Protein AF-A0A7W1A226-F1 (afdb_monomer_lite)

Structure (mmCIF, N/CA/C/O backbone):
data_AF-A0A7W1A226-F1
#
_entry.id   AF-A0A7W1A226-F1
#
loop_
_atom_site.group_PDB
_atom_site.id
_atom_site.type_symbol
_atom_site.label_atom_id
_atom_site.label_alt_id
_atom_site.label_comp_id
_atom_site.label_asym_id
_atom_site.label_entity_id
_atom_site.label_seq_id
_atom_site.pdbx_PDB_ins_code
_atom_site.Cartn_x
_atom_site.Cartn_y
_atom_site.Cartn_z
_atom_site.occupancy
_atom_site.B_iso_or_equiv
_atom_site.auth_seq_id
_atom_site.auth_comp_id
_atom_site.auth_asym_id
_atom_site.auth_atom_id
_atom_site.pdbx_PDB_model_num
ATOM 1 N N . MET A 1 1 ? 24.146 -33.193 -34.299 1.00 49.50 1 MET A N 1
ATOM 2 C CA . MET A 1 1 ? 22.737 -32.862 -33.984 1.00 49.50 1 MET A CA 1
ATOM 3 C C . MET A 1 1 ? 22.562 -31.884 -32.807 1.00 49.50 1 MET A C 1
ATOM 5 O O . MET A 1 1 ? 21.440 -31.696 -32.373 1.00 49.50 1 MET A O 1
ATOM 9 N N . GLY A 1 2 ? 23.614 -31.223 -32.289 1.00 52.84 2 GLY A N 1
ATOM 10 C CA . GLY A 1 2 ? 23.474 -30.250 -31.182 1.00 52.84 2 GLY A CA 1
ATOM 11 C C . GLY A 1 2 ? 23.334 -28.782 -31.615 1.00 52.84 2 GLY A C 1
ATOM 12 O O . GLY A 1 2 ? 22.750 -27.983 -30.898 1.00 52.84 2 GLY A O 1
ATOM 13 N N . VAL A 1 3 ? 23.822 -28.426 -32.808 1.00 56.31 3 VAL A N 1
ATOM 14 C CA . VAL A 1 3 ? 23.902 -27.024 -33.274 1.00 56.31 3 VAL A CA 1
ATOM 15 C C . VAL A 1 3 ? 22.542 -26.471 -33.723 1.00 56.31 3 VAL A C 1
ATOM 17 O O . VAL A 1 3 ? 22.272 -25.284 -33.581 1.00 56.31 3 VAL A O 1
ATOM 20 N N . ILE A 1 4 ? 21.649 -27.338 -34.208 1.00 56.81 4 ILE A N 1
ATOM 21 C CA . ILE A 1 4 ? 20.337 -26.935 -34.735 1.00 56.81 4 ILE A CA 1
ATOM 22 C C . ILE A 1 4 ? 19.395 -26.492 -33.602 1.00 56.81 4 ILE A C 1
ATOM 24 O O . ILE A 1 4 ? 18.668 -25.517 -33.753 1.00 56.81 4 ILE A O 1
ATOM 28 N N . VAL A 1 5 ? 19.460 -27.134 -32.430 1.00 57.66 5 VAL A N 1
ATOM 29 C CA . VAL A 1 5 ? 18.600 -26.790 -31.280 1.00 57.66 5 VAL A CA 1
ATOM 30 C C . VAL A 1 5 ? 18.968 -25.425 -30.683 1.00 57.66 5 VAL A C 1
ATOM 32 O O . VAL A 1 5 ? 18.084 -24.671 -30.285 1.00 57.66 5 VAL A O 1
ATOM 35 N N . VAL A 1 6 ? 20.255 -25.060 -30.693 1.00 61.88 6 VAL A N 1
ATOM 36 C CA . VAL A 1 6 ? 20.740 -23.775 -30.153 1.00 61.88 6 VAL A CA 1
ATOM 37 C C . VAL A 1 6 ? 20.298 -22.583 -31.011 1.00 61.88 6 VAL A C 1
ATOM 39 O O . VAL A 1 6 ? 20.091 -21.495 -30.483 1.00 61.88 6 VAL A O 1
ATOM 42 N N . LEU A 1 7 ? 20.093 -22.781 -32.317 1.00 57.47 7 LEU A N 1
ATOM 43 C CA . LEU A 1 7 ? 19.650 -21.720 -33.229 1.00 57.47 7 LEU A CA 1
ATOM 44 C C . LEU A 1 7 ? 18.123 -21.591 -33.321 1.00 57.47 7 LEU A C 1
ATOM 46 O O . LEU A 1 7 ? 17.623 -20.502 -33.591 1.00 57.47 7 LEU A O 1
ATOM 50 N N . LEU A 1 8 ? 17.369 -22.664 -33.065 1.00 56.25 8 LEU A N 1
ATOM 51 C CA . LEU A 1 8 ? 15.904 -22.641 -33.168 1.00 56.25 8 LEU A CA 1
ATOM 52 C C . LEU A 1 8 ? 15.218 -21.944 -31.983 1.00 56.25 8 LEU A C 1
ATOM 54 O O . LEU A 1 8 ? 14.187 -21.302 -32.170 1.00 56.25 8 LEU A O 1
ATOM 58 N N . LEU A 1 9 ? 15.802 -22.009 -30.784 1.00 56.78 9 LEU A N 1
ATOM 59 C CA . LEU A 1 9 ? 15.273 -21.348 -29.583 1.00 56.78 9 LEU A CA 1
ATOM 60 C C . LEU A 1 9 ? 15.174 -19.811 -29.698 1.00 56.78 9 LEU A C 1
ATOM 62 O O . LEU A 1 9 ? 14.097 -19.273 -29.429 1.00 56.78 9 LEU A O 1
ATOM 66 N N . PRO A 1 10 ? 16.220 -19.073 -30.124 1.00 55.19 10 PRO A N 1
ATOM 67 C CA . PRO A 1 10 ? 16.109 -17.624 -30.287 1.00 55.19 10 PRO A CA 1
ATOM 68 C C . PRO A 1 10 ? 15.200 -17.233 -31.458 1.00 55.19 10 PRO A C 1
ATOM 70 O O . PRO A 1 10 ? 14.512 -16.219 -31.373 1.00 55.19 10 PRO A O 1
ATOM 73 N N . LEU A 1 11 ? 15.140 -18.043 -32.524 1.00 55.41 11 LEU A N 1
ATOM 74 C CA . LEU A 1 11 ? 14.283 -17.763 -33.680 1.00 55.41 11 LEU A CA 1
ATOM 75 C C . LEU A 1 11 ? 12.790 -17.902 -33.336 1.00 55.41 11 LEU A C 1
ATOM 77 O O . LEU A 1 11 ? 11.987 -17.058 -33.730 1.00 55.41 11 LEU A O 1
ATOM 81 N N . ALA A 1 12 ? 12.427 -18.922 -32.550 1.00 53.16 12 ALA A N 1
ATOM 82 C CA . ALA A 1 12 ? 11.063 -19.099 -32.052 1.00 53.16 12 ALA A CA 1
ATOM 83 C C . ALA A 1 12 ? 10.657 -17.970 -31.086 1.00 53.16 12 ALA A 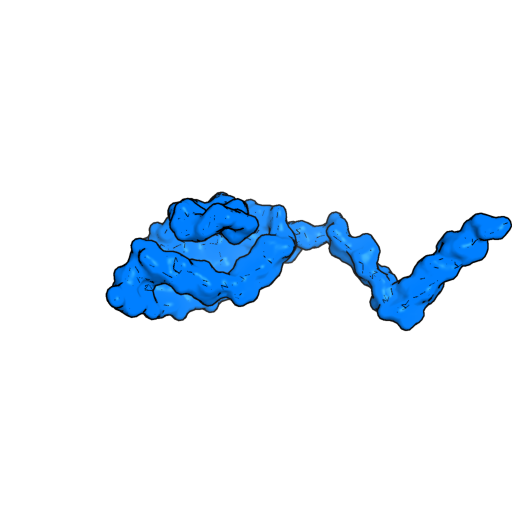C 1
ATOM 85 O O . ALA A 1 12 ? 9.534 -17.477 -31.152 1.00 53.16 12 ALA A O 1
ATOM 86 N N . SER A 1 13 ? 11.593 -17.488 -30.259 1.00 47.22 13 SER A N 1
ATOM 87 C CA . SER A 1 13 ? 11.374 -16.336 -29.371 1.00 47.22 13 SER A CA 1
ATOM 88 C C . SER A 1 13 ? 11.187 -15.006 -30.123 1.00 47.22 13 SER A C 1
ATOM 90 O O . SER A 1 13 ? 10.580 -14.076 -29.592 1.00 47.22 13 SER A O 1
ATOM 92 N N . TRP A 1 14 ? 11.670 -14.903 -31.365 1.00 52.00 14 TRP A N 1
ATOM 93 C CA . TRP A 1 14 ? 11.482 -13.717 -32.207 1.00 52.00 14 TRP A CA 1
ATOM 94 C C . TRP A 1 14 ? 10.107 -13.694 -32.890 1.00 52.00 14 TRP A C 1
ATOM 96 O O . TRP A 1 14 ? 9.498 -12.634 -33.011 1.00 52.00 14 TRP A O 1
ATOM 106 N N . LEU A 1 15 ? 9.591 -14.865 -33.278 1.00 51.12 15 LEU A N 1
ATOM 107 C CA . LEU A 1 15 ? 8.270 -15.028 -33.903 1.00 51.12 15 LEU A CA 1
ATOM 108 C C . LEU A 1 15 ? 7.101 -14.883 -32.917 1.00 51.12 15 LEU A C 1
ATOM 110 O O . LEU A 1 15 ? 6.031 -14.432 -33.312 1.00 51.12 15 LEU A O 1
ATOM 114 N N . ASP A 1 16 ? 7.319 -15.205 -31.643 1.00 49.91 16 ASP A N 1
ATOM 115 C CA . ASP A 1 16 ? 6.345 -15.027 -30.555 1.00 49.91 16 ASP A CA 1
ATOM 116 C C . ASP A 1 16 ? 6.404 -13.611 -29.927 1.00 49.91 16 ASP A C 1
ATOM 118 O O . ASP A 1 16 ? 5.681 -13.287 -28.989 1.00 49.91 16 ASP A O 1
ATOM 122 N N . GLY A 1 17 ? 7.286 -12.730 -30.428 1.00 45.62 17 GLY A N 1
ATOM 123 C CA . GLY A 1 17 ? 7.443 -11.357 -29.924 1.00 45.62 17 GLY A CA 1
ATOM 124 C C . GLY A 1 17 ? 8.034 -11.263 -28.508 1.00 45.62 17 GLY A C 1
ATOM 125 O O . GLY A 1 17 ? 8.099 -10.184 -27.920 1.00 45.62 17 GLY A O 1
ATOM 126 N N . SER A 1 18 ? 8.508 -12.381 -27.961 1.00 53.72 18 SER A N 1
ATOM 127 C CA . SER A 1 18 ? 8.994 -12.548 -26.591 1.00 53.72 18 SER A CA 1
ATOM 128 C C . SER A 1 18 ? 10.508 -12.330 -26.435 1.00 53.72 18 SER A C 1
ATOM 130 O O . SER A 1 18 ? 11.057 -12.530 -25.349 1.00 53.72 18 SER A O 1
ATOM 132 N N . GLY A 1 19 ? 11.186 -11.807 -27.466 1.00 43.53 19 GLY A N 1
ATOM 133 C CA . GLY A 1 19 ? 12.600 -11.396 -27.437 1.00 43.53 19 GLY A CA 1
ATOM 134 C C . GLY A 1 19 ? 12.964 -10.309 -26.403 1.00 43.53 19 GLY A C 1
ATOM 135 O O . GLY A 1 19 ? 14.129 -9.938 -26.290 1.00 43.53 19 GLY A O 1
ATOM 136 N N . GLN A 1 20 ? 11.999 -9.811 -25.618 1.00 48.44 20 GLN A N 1
ATOM 137 C CA . GLN A 1 20 ? 12.210 -8.907 -24.478 1.00 48.44 20 GLN A CA 1
ATOM 138 C C . GLN A 1 20 ? 12.130 -9.586 -23.095 1.00 48.44 20 GLN A C 1
ATOM 140 O O . GLN A 1 20 ? 12.479 -8.954 -22.093 1.00 48.44 20 GLN A O 1
ATOM 145 N N . LEU A 1 21 ? 11.695 -10.848 -22.990 1.00 49.16 21 LEU A N 1
ATOM 146 C CA . LEU A 1 21 ? 11.375 -11.450 -21.685 1.00 49.16 21 LEU A CA 1
ATOM 147 C C . LEU A 1 21 ? 12.605 -11.937 -20.904 1.00 49.16 21 LEU A C 1
ATOM 149 O O . LEU A 1 21 ? 12.600 -11.882 -19.678 1.00 49.16 21 LEU A O 1
ATOM 153 N N . ALA A 1 22 ? 13.691 -12.330 -21.575 1.00 44.84 22 ALA A N 1
ATOM 154 C CA . ALA A 1 22 ? 14.908 -12.771 -20.882 1.00 44.84 22 ALA A CA 1
ATOM 155 C C . ALA A 1 22 ? 15.825 -11.605 -20.453 1.00 44.84 22 ALA A C 1
ATOM 157 O O . ALA A 1 22 ? 16.507 -11.698 -19.437 1.00 44.84 22 ALA A O 1
ATOM 158 N N . TRP A 1 23 ? 15.834 -10.485 -21.189 1.00 43.12 23 TRP A N 1
ATOM 159 C CA . TRP A 1 23 ? 16.737 -9.349 -20.920 1.00 43.12 23 TRP A CA 1
ATOM 160 C C . TRP A 1 23 ? 16.164 -8.296 -19.954 1.00 43.12 23 TRP A C 1
ATOM 162 O O . TRP A 1 23 ? 16.906 -7.486 -19.400 1.00 43.12 23 TRP A O 1
ATOM 172 N N . THR A 1 24 ? 14.852 -8.305 -19.704 1.00 51.50 24 THR A N 1
ATOM 173 C CA . THR A 1 24 ? 14.208 -7.360 -18.771 1.00 51.50 24 THR A CA 1
ATOM 174 C C . THR A 1 24 ? 14.116 -7.869 -17.331 1.00 51.50 24 THR A C 1
ATOM 176 O O . THR A 1 24 ? 13.903 -7.059 -16.431 1.00 51.50 24 THR A O 1
ATOM 179 N N . MET A 1 25 ? 14.359 -9.161 -17.074 1.00 51.81 25 MET A N 1
ATOM 180 C CA . MET A 1 25 ? 14.231 -9.748 -15.730 1.00 51.81 25 MET A CA 1
ATOM 181 C C . MET A 1 25 ? 15.285 -9.287 -14.706 1.00 51.81 25 MET A C 1
ATOM 183 O O . MET A 1 25 ? 15.098 -9.554 -13.524 1.00 51.81 25 MET A O 1
ATOM 187 N N . PHE A 1 26 ? 16.368 -8.598 -15.100 1.00 48.31 26 PHE A N 1
ATOM 188 C CA . PHE A 1 26 ? 17.528 -8.417 -14.206 1.00 48.31 26 PHE A CA 1
ATOM 189 C C . PHE A 1 26 ? 18.060 -6.988 -13.984 1.00 48.31 26 PHE A C 1
ATOM 191 O O . PHE A 1 26 ? 19.081 -6.845 -13.321 1.00 48.31 26 PHE A O 1
ATOM 198 N N . SER A 1 27 ? 17.432 -5.912 -14.483 1.00 50.12 27 SER A N 1
ATOM 199 C CA . SER A 1 27 ? 18.064 -4.567 -14.390 1.00 50.12 27 SER A CA 1
ATOM 200 C C . SER A 1 27 ? 17.229 -3.426 -13.811 1.00 50.12 27 SER A C 1
ATOM 202 O O . SER A 1 27 ? 17.705 -2.289 -13.760 1.00 50.12 27 SER A O 1
ATOM 204 N N . ARG A 1 28 ? 15.992 -3.670 -13.370 1.00 55.75 28 ARG A N 1
ATOM 205 C CA . ARG A 1 28 ? 15.154 -2.609 -12.787 1.00 55.75 28 ARG A CA 1
ATOM 206 C C . ARG A 1 28 ? 14.437 -3.100 -11.543 1.00 55.75 28 ARG A C 1
ATOM 208 O O . ARG A 1 28 ? 13.222 -3.225 -11.564 1.00 55.75 28 ARG A O 1
ATOM 215 N N . THR A 1 29 ? 15.196 -3.339 -10.476 1.00 67.81 29 THR A N 1
ATOM 216 C CA . THR A 1 29 ? 14.624 -3.486 -9.138 1.00 67.81 29 THR A CA 1
ATOM 217 C C . THR A 1 29 ? 14.046 -2.147 -8.698 1.00 67.81 29 THR A C 1
ATOM 219 O O . THR A 1 29 ? 14.749 -1.261 -8.211 1.00 67.81 29 THR A O 1
ATOM 222 N N . GLY A 1 30 ? 12.749 -1.966 -8.930 1.00 79.12 30 GLY A N 1
ATOM 223 C CA . GLY A 1 30 ? 12.028 -0.795 -8.464 1.00 79.12 30 GLY A CA 1
ATOM 224 C C . GLY A 1 30 ? 12.002 -0.748 -6.942 1.00 79.12 30 GLY A C 1
ATOM 225 O O . GLY A 1 30 ? 11.980 -1.781 -6.265 1.00 79.12 30 GLY A O 1
ATOM 226 N N . GLN A 1 31 ? 11.990 0.466 -6.402 1.00 89.19 31 GLN A N 1
ATOM 227 C CA . GLN A 1 31 ? 11.818 0.682 -4.976 1.00 89.19 31 GLN A CA 1
ATOM 228 C C . GLN A 1 31 ? 10.393 1.116 -4.663 1.00 89.19 31 GLN A C 1
ATOM 230 O O . GLN A 1 31 ? 9.754 1.804 -5.463 1.00 89.19 31 GLN A O 1
ATOM 235 N N . TYR A 1 32 ? 9.922 0.747 -3.480 1.00 90.62 32 TYR A N 1
ATOM 236 C CA . TYR A 1 32 ? 8.638 1.182 -2.951 1.00 90.62 32 TYR A CA 1
ATOM 237 C C . TYR A 1 32 ? 8.756 1.556 -1.474 1.00 90.62 32 TYR A C 1
ATOM 239 O O . TYR A 1 32 ? 9.614 1.023 -0.772 1.00 90.62 32 TYR A O 1
ATOM 247 N N . ARG A 1 33 ? 7.891 2.459 -1.021 1.00 92.38 33 ARG A N 1
ATOM 248 C CA . ARG A 1 33 ? 7.676 2.836 0.378 1.00 92.38 33 ARG A CA 1
ATOM 249 C C . ARG A 1 33 ? 6.182 3.054 0.587 1.00 92.38 33 ARG A C 1
ATOM 251 O O . ARG A 1 33 ? 5.551 3.744 -0.205 1.00 92.38 33 ARG A O 1
ATOM 258 N N . LEU A 1 34 ? 5.630 2.488 1.646 1.00 91.38 34 LEU A N 1
ATOM 259 C CA . LEU A 1 34 ? 4.250 2.664 2.063 1.00 91.38 34 LEU A CA 1
ATOM 260 C C . LEU A 1 34 ? 4.195 3.617 3.260 1.00 91.38 34 LEU A C 1
ATOM 262 O O . LEU A 1 34 ? 4.920 3.463 4.239 1.00 91.38 34 LEU A O 1
ATOM 266 N N . GLU A 1 35 ? 3.309 4.593 3.180 1.00 92.75 35 GLU A N 1
ATOM 267 C CA . GLU A 1 35 ? 3.007 5.542 4.237 1.00 92.75 35 GLU A CA 1
ATOM 268 C C . GLU A 1 35 ? 1.522 5.422 4.565 1.00 92.75 35 GLU A C 1
ATOM 270 O O . GLU A 1 35 ? 0.667 5.564 3.692 1.00 92.75 35 GLU A O 1
ATOM 275 N N . LEU A 1 36 ? 1.214 5.125 5.823 1.00 91.44 36 LEU A N 1
ATOM 276 C CA . LEU A 1 36 ? -0.154 5.068 6.315 1.00 91.44 36 LEU A CA 1
ATOM 277 C C . LEU A 1 36 ? -0.355 6.217 7.292 1.00 91.44 36 LEU A C 1
ATOM 279 O O . LEU A 1 36 ? 0.494 6.477 8.146 1.00 91.44 36 LEU A O 1
ATOM 283 N N . THR A 1 37 ? -1.488 6.897 7.185 1.00 93.12 37 THR A N 1
ATOM 284 C CA . THR A 1 37 ? -1.894 7.903 8.162 1.00 93.12 37 THR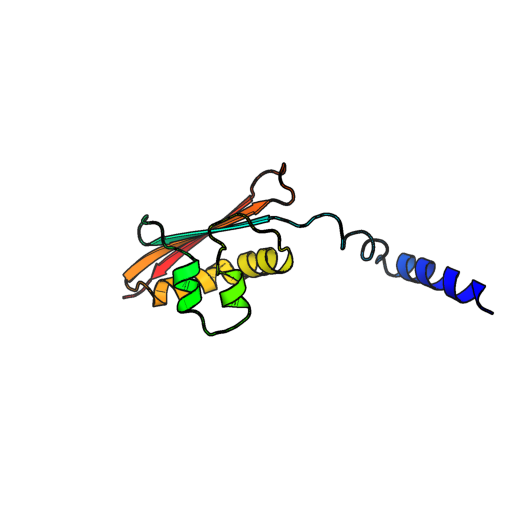 A CA 1
ATOM 285 C C . THR A 1 37 ? -3.335 7.673 8.590 1.00 93.12 37 THR A C 1
ATOM 287 O O . THR A 1 37 ? -4.178 7.285 7.786 1.00 93.12 37 THR A O 1
ATOM 290 N N . ALA A 1 38 ? -3.607 7.894 9.872 1.00 91.81 38 ALA A N 1
ATOM 291 C CA . ALA A 1 38 ? -4.929 7.826 10.471 1.00 91.81 38 ALA A CA 1
ATOM 292 C C . ALA A 1 38 ? -5.296 9.213 10.999 1.00 91.81 38 ALA A C 1
ATOM 294 O O . ALA A 1 38 ? -4.675 9.709 11.940 1.00 91.81 38 ALA A O 1
ATOM 295 N N . ASN A 1 39 ? -6.270 9.863 10.365 1.00 91.19 39 ASN A N 1
ATOM 296 C CA . ASN A 1 39 ? -6.673 11.242 10.640 1.00 91.19 39 ASN A CA 1
ATOM 297 C C . ASN A 1 39 ? -5.467 12.208 10.665 1.00 91.19 39 ASN A C 1
ATOM 299 O O . ASN A 1 39 ? -5.285 12.997 11.592 1.00 91.19 39 ASN A O 1
ATOM 303 N N . GLY A 1 40 ? -4.564 12.049 9.690 1.00 88.25 40 GLY A N 1
ATOM 304 C CA . GLY A 1 40 ? -3.332 12.833 9.569 1.00 88.25 40 GLY A CA 1
ATOM 305 C C . GLY A 1 40 ? -2.195 12.444 10.523 1.00 88.25 40 GLY A C 1
ATOM 306 O O . GLY A 1 40 ? -1.106 13.001 10.410 1.00 88.25 40 GLY A O 1
ATOM 307 N N . LYS A 1 41 ? -2.391 11.486 11.440 1.00 89.62 41 LYS A N 1
ATOM 308 C CA . LYS A 1 41 ? -1.307 10.962 12.286 1.00 89.62 41 LYS A CA 1
ATOM 309 C C . LYS A 1 41 ? -0.600 9.798 11.591 1.00 89.62 41 LYS A C 1
ATOM 311 O O . LYS A 1 41 ? -1.295 8.925 11.075 1.00 89.62 41 LYS A O 1
ATOM 316 N N . PRO A 1 42 ? 0.743 9.738 11.592 1.00 89.94 42 PRO A N 1
ATOM 317 C CA . PRO A 1 42 ? 1.465 8.619 11.000 1.00 89.94 42 PRO A CA 1
ATOM 318 C C . PRO A 1 42 ? 1.119 7.315 11.726 1.00 89.94 42 PRO A C 1
ATOM 320 O O . PRO A 1 42 ? 1.101 7.263 12.956 1.00 89.94 42 PRO A O 1
ATOM 323 N N . LEU A 1 43 ? 0.843 6.272 10.949 1.00 87.88 43 LEU A N 1
ATOM 324 C CA . LEU A 1 43 ? 0.589 4.915 11.414 1.00 87.88 43 LEU A CA 1
ATOM 325 C C . LEU A 1 43 ? 1.685 4.012 10.852 1.00 87.88 43 LEU A C 1
ATOM 327 O O . LEU A 1 43 ? 1.961 4.045 9.652 1.00 87.88 43 LEU A O 1
ATOM 331 N N . ASN A 1 44 ? 2.318 3.208 11.703 1.00 86.94 44 ASN A N 1
ATOM 332 C CA . ASN A 1 44 ? 3.396 2.343 11.247 1.00 86.94 44 ASN A CA 1
ATOM 333 C C . ASN A 1 44 ? 2.812 1.162 10.439 1.00 86.94 44 ASN A C 1
ATOM 335 O O . ASN A 1 44 ? 2.036 0.377 10.990 1.00 86.94 44 ASN A O 1
ATOM 339 N N . PRO A 1 45 ? 3.185 0.975 9.158 1.00 82.19 45 PRO A N 1
ATOM 340 C CA . PRO A 1 45 ? 2.759 -0.177 8.362 1.00 82.19 45 PRO A CA 1
ATOM 341 C C . PRO A 1 45 ? 3.119 -1.518 9.000 1.00 82.19 45 PRO A C 1
ATOM 343 O O . PRO A 1 45 ? 2.401 -2.497 8.819 1.00 82.19 45 PRO A O 1
ATOM 346 N N . THR A 1 46 ? 4.199 -1.558 9.782 1.00 80.06 46 THR A N 1
ATOM 347 C CA . THR A 1 46 ? 4.628 -2.756 10.508 1.00 80.06 46 THR A CA 1
ATOM 348 C C . THR A 1 46 ? 3.649 -3.127 11.626 1.00 80.06 46 THR A C 1
ATOM 350 O O . THR A 1 46 ? 3.429 -4.310 11.871 1.00 80.06 46 THR A O 1
ATOM 353 N N . GLU A 1 47 ? 2.998 -2.147 12.262 1.00 79.25 47 GLU A N 1
ATOM 354 C CA . GLU A 1 47 ? 1.921 -2.424 13.223 1.00 79.25 47 GLU A CA 1
ATOM 355 C C . GLU A 1 47 ? 0.710 -3.020 12.507 1.00 79.25 47 GLU A C 1
ATOM 357 O O . GLU A 1 47 ? 0.166 -4.019 12.960 1.00 79.25 47 GLU A O 1
ATOM 362 N N . VAL A 1 48 ? 0.338 -2.486 11.340 1.00 79.62 48 VAL A N 1
ATOM 363 C CA . VAL A 1 48 ? -0.748 -3.049 10.517 1.00 79.62 48 VAL A CA 1
ATOM 364 C C . VAL A 1 48 ? -0.406 -4.467 10.044 1.00 79.62 48 VAL A C 1
ATOM 366 O O . VAL A 1 48 ? -1.267 -5.345 10.048 1.00 79.62 48 VAL A O 1
ATOM 369 N N . ALA A 1 49 ? 0.860 -4.728 9.706 1.00 79.31 49 ALA A N 1
ATOM 370 C CA . ALA A 1 49 ? 1.347 -6.052 9.326 1.00 79.31 49 ALA A CA 1
ATOM 371 C C . ALA A 1 49 ? 1.182 -7.097 10.439 1.00 79.31 49 ALA A C 1
ATOM 373 O O . ALA A 1 49 ? 0.948 -8.264 10.133 1.00 79.31 49 ALA A O 1
ATOM 374 N N . ALA A 1 50 ? 1.287 -6.691 11.709 1.00 76.50 50 ALA A N 1
ATOM 375 C CA . ALA A 1 50 ? 1.089 -7.578 12.855 1.00 76.50 50 ALA A CA 1
ATOM 376 C C . ALA A 1 50 ? -0.380 -8.006 13.031 1.00 76.50 50 ALA A C 1
ATOM 378 O O . ALA A 1 50 ? -0.644 -9.055 13.612 1.00 76.50 50 ALA A O 1
ATOM 379 N N . PHE A 1 51 ? -1.322 -7.211 12.514 1.00 74.06 51 PHE A N 1
ATOM 380 C CA . PHE A 1 51 ? -2.753 -7.526 12.497 1.00 74.06 51 PHE A CA 1
ATOM 381 C C . PHE A 1 51 ? -3.204 -8.209 11.202 1.00 74.06 51 PHE A C 1
ATOM 383 O O . PHE A 1 51 ? -4.280 -8.805 11.163 1.00 74.06 51 PHE A O 1
ATOM 390 N N . ALA A 1 52 ? -2.394 -8.154 10.142 1.00 71.88 52 ALA A N 1
ATOM 391 C CA . ALA A 1 52 ? -2.614 -8.965 8.956 1.00 71.88 52 ALA A CA 1
ATOM 392 C C . ALA A 1 52 ? -2.474 -10.454 9.311 1.00 71.88 52 ALA A C 1
ATOM 394 O O . ALA A 1 52 ? -1.596 -10.841 10.085 1.00 71.88 52 ALA A O 1
ATOM 395 N N . ALA A 1 53 ? -3.304 -11.304 8.703 1.00 63.91 53 ALA A N 1
ATOM 396 C CA . ALA A 1 53 ? -3.135 -12.748 8.823 1.00 63.91 53 ALA A CA 1
ATOM 397 C C . ALA A 1 53 ? -1.691 -13.149 8.439 1.00 63.91 53 ALA A C 1
ATOM 399 O O . ALA A 1 53 ? -1.141 -12.589 7.481 1.00 63.91 53 ALA A O 1
ATOM 400 N N . PRO A 1 54 ? -1.064 -14.103 9.157 1.00 62.56 54 PRO A N 1
ATOM 401 C CA . PRO A 1 54 ? 0.290 -14.543 8.848 1.00 62.56 54 PRO A CA 1
ATOM 402 C C . PRO A 1 54 ? 0.348 -15.051 7.403 1.00 62.56 54 PRO A C 1
ATOM 404 O O . PRO A 1 54 ? -0.340 -16.000 7.034 1.00 62.56 54 PRO A O 1
ATOM 407 N N . GLY A 1 55 ? 1.143 -14.382 6.567 1.00 63.41 55 GLY A N 1
ATOM 408 C CA . GLY A 1 55 ? 1.175 -14.641 5.134 1.00 63.41 55 GLY A CA 1
ATOM 409 C C . GLY A 1 55 ? 2.160 -13.739 4.386 1.00 63.41 55 GLY A C 1
ATOM 410 O O . GLY A 1 55 ? 2.826 -12.899 4.988 1.00 63.41 55 GLY A O 1
ATOM 411 N N . PRO A 1 56 ? 2.263 -13.877 3.054 1.00 65.56 56 PRO A N 1
ATOM 412 C CA . PRO A 1 56 ? 3.192 -13.082 2.245 1.00 65.56 56 PRO A CA 1
ATOM 413 C C . PRO A 1 56 ? 2.897 -11.575 2.307 1.00 65.56 56 PRO A C 1
ATOM 415 O O . PRO A 1 56 ? 3.780 -10.756 2.078 1.00 65.56 56 PRO A O 1
ATOM 418 N N . THR A 1 57 ? 1.670 -11.186 2.647 1.00 67.50 57 THR A N 1
ATOM 419 C CA . THR A 1 57 ? 1.278 -9.781 2.784 1.00 67.50 57 THR A CA 1
ATOM 420 C C . THR A 1 57 ? 1.897 -9.132 4.023 1.00 67.50 57 THR A C 1
ATOM 422 O O . THR A 1 57 ? 2.331 -7.983 3.950 1.00 67.50 57 THR A O 1
ATOM 425 N N . SER A 1 58 ? 2.005 -9.858 5.144 1.00 71.62 58 SER A N 1
ATOM 426 C CA . SER A 1 58 ? 2.587 -9.308 6.375 1.00 71.62 58 SER A CA 1
ATOM 427 C C . SER A 1 58 ? 4.092 -9.069 6.233 1.00 71.62 58 SER A C 1
ATOM 429 O O . SER A 1 58 ? 4.591 -8.047 6.693 1.00 71.62 58 SER A O 1
ATOM 431 N N . SER A 1 59 ? 4.817 -9.929 5.510 1.00 74.25 59 SER A N 1
ATOM 432 C CA . SER A 1 59 ? 6.249 -9.727 5.233 1.00 74.25 59 SER A CA 1
ATOM 433 C C . SER A 1 59 ? 6.527 -8.585 4.248 1.00 74.25 59 SER A C 1
ATOM 435 O O . SER A 1 59 ? 7.587 -7.958 4.316 1.00 74.25 59 SER A O 1
ATOM 437 N N . VAL A 1 60 ? 5.578 -8.294 3.352 1.00 78.31 60 VAL A N 1
ATOM 438 C CA . VAL A 1 60 ? 5.640 -7.153 2.428 1.00 78.31 60 VAL A CA 1
ATOM 439 C C . VAL A 1 60 ? 5.363 -5.829 3.142 1.00 78.31 60 VAL A C 1
ATOM 441 O O . VAL A 1 60 ? 6.025 -4.836 2.834 1.00 78.31 60 VAL A O 1
ATOM 444 N N . LEU A 1 61 ? 4.410 -5.818 4.080 1.00 79.69 61 LEU A N 1
ATOM 445 C CA . LEU A 1 61 ? 4.059 -4.654 4.902 1.00 79.69 61 LEU A CA 1
ATOM 446 C C . LEU A 1 61 ? 5.114 -4.365 5.982 1.00 79.69 61 LEU A C 1
ATOM 448 O O . LEU A 1 61 ? 5.378 -3.202 6.287 1.00 79.69 61 LEU A O 1
ATOM 452 N N . ALA A 1 62 ? 5.744 -5.404 6.535 1.00 80.31 62 ALA A N 1
ATOM 453 C CA . ALA A 1 62 ? 6.808 -5.263 7.521 1.00 80.31 62 ALA A CA 1
ATOM 454 C C . ALA A 1 62 ? 8.020 -4.523 6.924 1.00 80.31 62 ALA A C 1
ATOM 456 O O . ALA A 1 62 ? 8.638 -4.963 5.946 1.00 80.31 62 ALA A O 1
ATOM 457 N N . GLY A 1 63 ? 8.366 -3.378 7.517 1.00 81.44 63 GLY A N 1
ATOM 458 C CA . GLY A 1 63 ? 9.455 -2.522 7.039 1.00 81.44 63 GLY A CA 1
ATOM 459 C C . GLY A 1 63 ? 9.128 -1.720 5.773 1.00 81.44 63 GLY A C 1
ATOM 460 O O . GLY A 1 63 ? 10.039 -1.172 5.149 1.00 81.44 63 GLY A O 1
ATOM 461 N N . ALA A 1 64 ? 7.860 -1.680 5.339 1.00 84.94 64 ALA A N 1
ATOM 462 C CA . ALA A 1 64 ? 7.441 -0.896 4.175 1.00 84.94 64 ALA A CA 1
ATOM 463 C C . ALA A 1 64 ? 7.477 0.623 4.427 1.00 84.94 64 ALA A C 1
ATOM 465 O O . ALA A 1 64 ? 7.351 1.397 3.485 1.00 84.94 64 ALA A O 1
ATOM 466 N N . ASP A 1 65 ? 7.696 1.062 5.666 1.00 84.25 65 ASP A N 1
ATOM 467 C CA . ASP A 1 65 ? 7.918 2.456 6.059 1.00 84.25 65 ASP A CA 1
ATOM 468 C C . ASP A 1 65 ? 9.218 3.058 5.500 1.00 84.25 65 ASP A C 1
ATOM 470 O O . ASP A 1 65 ? 9.356 4.286 5.434 1.00 84.25 65 ASP A O 1
ATOM 474 N N . HIS A 1 66 ? 10.131 2.217 5.009 1.00 88.06 66 HIS A N 1
ATOM 475 C CA . HIS A 1 66 ? 11.344 2.606 4.296 1.00 88.06 66 HIS A CA 1
ATOM 476 C C . HIS A 1 66 ? 11.325 2.137 2.836 1.00 88.06 66 HIS A C 1
ATOM 478 O O . HIS A 1 66 ? 10.603 1.215 2.463 1.00 88.06 66 HIS A O 1
ATOM 484 N N . PHE A 1 67 ? 12.151 2.760 1.988 1.00 86.62 67 PHE A N 1
ATOM 485 C CA . PHE A 1 67 ? 12.288 2.325 0.598 1.00 86.62 67 PHE A CA 1
ATOM 486 C C . PHE A 1 67 ? 12.927 0.936 0.511 1.00 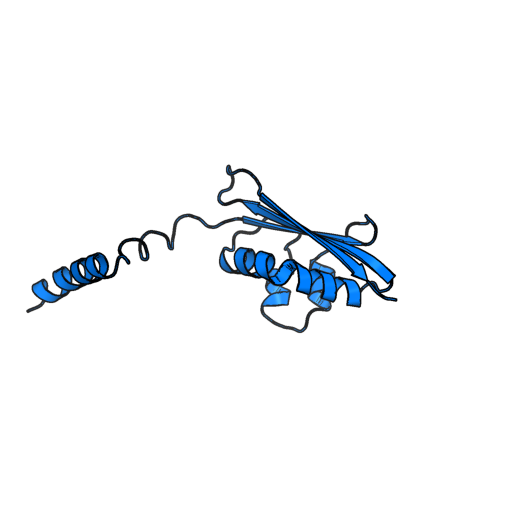86.62 67 PHE A C 1
ATOM 488 O O . PHE A 1 67 ? 14.070 0.745 0.931 1.00 86.62 67 PHE A O 1
ATOM 495 N N . ARG A 1 68 ? 12.216 -0.019 -0.094 1.00 86.12 68 ARG A N 1
ATOM 496 C CA . ARG A 1 68 ? 12.689 -1.394 -0.304 1.00 86.12 68 ARG A CA 1
ATOM 497 C C . ARG A 1 68 ? 12.661 -1.774 -1.776 1.00 86.12 68 ARG A C 1
ATOM 499 O O . ARG A 1 68 ? 11.781 -1.347 -2.515 1.00 86.12 68 ARG A O 1
ATOM 506 N N . HIS A 1 69 ? 13.624 -2.594 -2.190 1.00 84.88 69 HIS A N 1
ATOM 507 C CA . HIS A 1 69 ? 13.717 -3.122 -3.551 1.00 84.88 69 HIS A CA 1
ATOM 508 C C . HIS A 1 69 ? 12.918 -4.416 -3.656 1.00 84.88 69 HIS A C 1
ATOM 510 O O . HIS A 1 69 ? 13.357 -5.440 -3.133 1.00 84.88 69 HIS A O 1
ATOM 516 N N . HIS A 1 70 ? 11.757 -4.379 -4.309 1.00 82.06 70 HIS A N 1
ATOM 517 C CA . HIS A 1 70 ? 10.986 -5.592 -4.580 1.00 82.06 70 HIS A CA 1
ATOM 518 C C . HIS A 1 70 ? 9.886 -5.327 -5.618 1.00 82.06 70 HIS A C 1
ATOM 520 O O . HIS A 1 70 ? 8.823 -4.796 -5.296 1.00 82.06 70 HIS A O 1
ATOM 526 N N . ASP A 1 71 ? 10.099 -5.728 -6.873 1.00 79.31 71 ASP A N 1
ATOM 527 C CA . ASP A 1 71 ? 9.158 -5.401 -7.956 1.00 79.31 71 ASP A CA 1
ATOM 528 C C . ASP A 1 71 ? 7.791 -6.054 -7.802 1.00 79.31 71 ASP A C 1
ATOM 530 O O . ASP A 1 71 ? 6.768 -5.404 -8.021 1.00 79.31 71 ASP A O 1
ATOM 534 N N . VAL A 1 72 ? 7.772 -7.325 -7.393 1.00 79.62 72 VAL A N 1
ATOM 535 C CA . VAL A 1 72 ? 6.521 -8.058 -7.166 1.00 79.62 72 VAL A CA 1
ATOM 536 C C . VAL A 1 72 ? 5.721 -7.399 -6.044 1.00 79.62 72 VAL A C 1
ATOM 538 O O . VAL A 1 72 ? 4.558 -7.075 -6.246 1.00 79.62 72 VAL A O 1
ATOM 541 N N . ALA A 1 73 ? 6.351 -7.124 -4.897 1.00 79.25 73 ALA A N 1
ATOM 542 C CA . ALA A 1 73 ? 5.688 -6.489 -3.764 1.00 79.25 73 ALA A CA 1
ATOM 543 C C . ALA A 1 73 ? 5.156 -5.099 -4.126 1.00 79.25 73 ALA A C 1
ATOM 545 O O . ALA A 1 73 ? 4.004 -4.803 -3.836 1.00 79.25 73 ALA A O 1
ATOM 546 N N . ARG A 1 74 ? 5.947 -4.290 -4.840 1.00 84.88 74 ARG A N 1
ATOM 547 C CA . ARG A 1 74 ? 5.520 -2.993 -5.375 1.00 84.88 74 ARG A CA 1
ATOM 548 C C . ARG A 1 74 ? 4.257 -3.122 -6.235 1.00 84.88 74 ARG A C 1
ATOM 550 O O . ARG A 1 74 ? 3.245 -2.486 -5.958 1.00 84.88 74 ARG A O 1
ATOM 557 N N . ALA A 1 75 ? 4.288 -3.995 -7.244 1.00 83.06 75 ALA A N 1
ATOM 558 C CA . ALA A 1 75 ? 3.155 -4.195 -8.144 1.00 83.06 75 ALA A CA 1
ATOM 559 C C . ALA A 1 75 ? 1.905 -4.724 -7.419 1.00 83.06 75 ALA A C 1
ATOM 561 O O . ALA A 1 75 ? 0.791 -4.365 -7.804 1.00 83.06 75 ALA A O 1
ATOM 562 N N . THR A 1 76 ? 2.086 -5.562 -6.396 1.00 82.75 76 THR A N 1
ATOM 563 C CA . THR A 1 76 ? 1.011 -6.077 -5.541 1.00 82.75 76 THR A CA 1
ATOM 564 C C . THR A 1 76 ? 0.426 -4.970 -4.664 1.00 82.75 76 THR A C 1
ATOM 566 O O . THR A 1 76 ? -0.781 -4.755 -4.702 1.00 82.75 76 THR A O 1
ATOM 569 N N . LEU A 1 77 ? 1.256 -4.209 -3.942 1.00 84.38 77 LEU A N 1
ATOM 570 C CA . LEU A 1 77 ? 0.822 -3.091 -3.092 1.00 84.38 77 LEU A CA 1
ATOM 571 C C . LEU A 1 77 ? 0.031 -2.051 -3.885 1.00 84.38 77 LEU A C 1
ATOM 573 O O . LEU A 1 77 ? -0.993 -1.568 -3.417 1.00 84.38 77 LEU A O 1
ATOM 577 N N . ARG A 1 78 ? 0.462 -1.755 -5.114 1.00 85.88 78 ARG A N 1
ATOM 578 C CA . ARG A 1 78 ? -0.245 -0.824 -5.996 1.00 85.88 78 ARG A CA 1
ATOM 579 C C . ARG A 1 78 ? -1.656 -1.295 -6.348 1.00 85.88 78 ARG A C 1
ATOM 581 O O . ARG A 1 78 ? -2.559 -0.474 -6.446 1.00 85.88 78 ARG A O 1
ATOM 588 N N . ARG A 1 79 ? -1.852 -2.602 -6.553 1.00 86.69 79 ARG A N 1
ATOM 589 C CA . ARG A 1 79 ? -3.174 -3.182 -6.858 1.00 86.69 79 ARG A CA 1
ATOM 590 C C . ARG A 1 79 ? -4.060 -3.303 -5.620 1.00 86.69 79 ARG A C 1
ATOM 592 O O . ARG A 1 79 ? -5.267 -3.157 -5.740 1.00 86.69 79 ARG A O 1
ATOM 599 N N . HIS A 1 80 ? -3.456 -3.549 -4.461 1.00 87.38 80 HIS A N 1
ATOM 600 C CA . HIS A 1 80 ? -4.148 -3.848 -3.204 1.00 87.38 80 HIS A CA 1
ATOM 601 C C . HIS A 1 80 ? -4.105 -2.685 -2.200 1.00 87.38 80 HIS A C 1
ATOM 603 O O . HIS A 1 80 ? -4.267 -2.879 -1.000 1.00 87.38 80 HIS A O 1
ATOM 609 N N . LEU A 1 81 ? -3.888 -1.459 -2.679 1.00 88.50 81 LEU A N 1
ATOM 610 C CA . LEU A 1 81 ? -3.769 -0.262 -1.841 1.00 88.50 81 LEU A CA 1
ATOM 611 C C . LEU A 1 81 ? -5.063 0.001 -1.049 1.00 88.50 81 LEU A C 1
ATOM 613 O O . LEU A 1 81 ? -5.019 0.332 0.135 1.00 88.50 81 LEU A O 1
ATOM 617 N N . THR A 1 82 ? -6.212 -0.249 -1.679 1.00 88.69 82 THR A N 1
ATOM 618 C CA . THR A 1 82 ? -7.532 -0.206 -1.038 1.00 88.69 82 THR A CA 1
ATOM 619 C C . THR A 1 82 ? -7.676 -1.260 0.058 1.00 88.69 82 THR A C 1
ATOM 621 O O . THR A 1 82 ? -8.118 -0.929 1.154 1.00 88.69 82 THR A O 1
ATOM 624 N N . ASP A 1 83 ? -7.256 -2.501 -0.195 1.00 87.00 83 ASP A N 1
ATOM 625 C CA . ASP A 1 83 ? -7.368 -3.599 0.776 1.00 87.00 83 ASP A CA 1
ATOM 626 C C . ASP A 1 83 ? -6.506 -3.330 2.019 1.00 87.00 83 ASP A C 1
ATOM 628 O O . ASP A 1 83 ? -6.916 -3.597 3.147 1.00 87.00 83 ASP A O 1
ATOM 632 N N . ILE A 1 84 ? -5.327 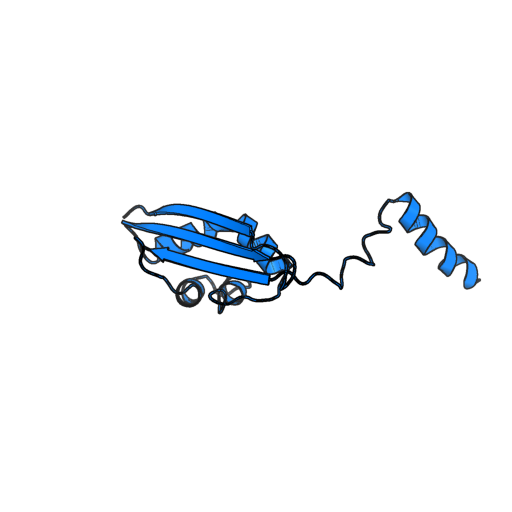-2.726 1.832 1.00 86.81 84 ILE A N 1
ATOM 633 C CA . ILE A 1 84 ? -4.465 -2.281 2.937 1.00 86.81 84 ILE A CA 1
ATOM 634 C C . ILE A 1 84 ? -5.156 -1.187 3.749 1.00 86.81 84 ILE A C 1
ATOM 636 O O . ILE A 1 84 ? -5.109 -1.207 4.979 1.00 86.81 84 ILE A O 1
ATOM 640 N N . GLY A 1 85 ? -5.814 -0.243 3.076 1.00 87.44 85 GLY A N 1
ATOM 641 C CA . GLY A 1 85 ? -6.615 0.777 3.739 1.00 87.44 85 GLY A CA 1
ATOM 642 C C . GLY A 1 85 ? -7.763 0.171 4.556 1.00 87.44 85 GLY A C 1
ATOM 643 O O . GLY A 1 85 ? -7.967 0.574 5.696 1.00 87.44 85 GLY A O 1
ATOM 644 N N . GLN A 1 86 ? -8.468 -0.833 4.026 1.00 87.69 86 GLN A N 1
ATOM 645 C CA . GLN A 1 86 ? -9.533 -1.547 4.745 1.00 87.69 86 GLN A CA 1
ATOM 646 C C . GLN A 1 86 ? -8.999 -2.322 5.958 1.00 87.69 86 GLN A C 1
ATOM 648 O O . GLN A 1 86 ? -9.606 -2.319 7.033 1.00 87.69 86 GLN A O 1
ATOM 653 N N . LEU A 1 87 ? -7.827 -2.944 5.823 1.00 85.81 87 LEU A N 1
ATOM 654 C CA . LEU A 1 87 ? -7.152 -3.598 6.940 1.00 85.81 87 LEU A CA 1
ATOM 655 C C . LEU A 1 87 ? -6.783 -2.582 8.032 1.00 85.81 87 LEU A C 1
ATOM 657 O O . LEU A 1 87 ? -7.021 -2.821 9.214 1.00 85.81 87 LEU A O 1
ATOM 661 N N . ALA A 1 88 ? -6.259 -1.419 7.646 1.00 87.06 88 ALA A N 1
ATOM 662 C CA . ALA A 1 88 ? -5.965 -0.336 8.577 1.00 87.06 88 ALA A CA 1
ATOM 663 C C . ALA A 1 88 ? -7.239 0.265 9.208 1.00 87.06 88 ALA A C 1
ATOM 665 O O . ALA A 1 88 ? -7.215 0.614 10.389 1.00 87.06 88 ALA A O 1
ATOM 666 N N . CYS A 1 89 ? -8.365 0.301 8.489 1.00 88.94 89 CYS A N 1
ATOM 667 C CA . CYS A 1 89 ? -9.668 0.648 9.062 1.00 88.94 89 CYS A CA 1
ATOM 668 C C . CYS A 1 89 ? -10.094 -0.318 10.166 1.00 88.94 89 CYS A C 1
ATOM 670 O O . CYS A 1 89 ? -10.589 0.115 11.200 1.00 88.94 89 CYS A O 1
ATOM 672 N N . SER A 1 90 ? -9.828 -1.613 9.993 1.00 87.38 90 SER A N 1
ATOM 673 C CA . SER A 1 90 ? -10.132 -2.622 11.016 1.00 87.38 90 SER A CA 1
ATOM 674 C C . SER A 1 90 ? -9.327 -2.404 12.310 1.00 87.38 90 SER A C 1
ATOM 676 O O . SER A 1 90 ? -9.775 -2.770 13.392 1.00 87.38 90 SER A O 1
ATOM 678 N N . LEU A 1 91 ? -8.148 -1.774 12.220 1.00 86.06 91 LEU A N 1
ATOM 679 C CA . LEU A 1 91 ? -7.302 -1.422 13.369 1.00 86.06 91 LEU A CA 1
ATOM 680 C C . LEU A 1 91 ? -7.757 -0.134 14.082 1.00 86.06 91 LEU A C 1
ATOM 682 O O . LEU A 1 91 ? -7.483 0.079 15.272 1.00 86.06 91 LEU A O 1
ATOM 686 N N . ARG A 1 92 ? -8.362 0.781 13.327 1.00 86.25 92 ARG A N 1
ATOM 687 C CA . ARG A 1 92 ? -8.729 2.133 13.756 1.00 86.25 92 ARG A CA 1
ATOM 688 C C . ARG A 1 92 ? -10.115 2.495 13.199 1.00 86.25 92 ARG A C 1
ATOM 690 O O . ARG A 1 92 ? -10.200 3.348 12.311 1.00 86.25 92 ARG A O 1
ATOM 697 N N . PRO A 1 93 ? -11.185 1.861 13.708 1.00 87.56 93 PRO A N 1
ATOM 698 C CA . PRO A 1 93 ? -12.544 2.162 13.272 1.00 87.56 93 PRO A CA 1
ATOM 699 C C . PRO A 1 93 ? -12.895 3.626 13.563 1.00 87.56 93 PRO A C 1
ATOM 701 O O . PRO A 1 93 ? -12.354 4.240 14.489 1.00 87.56 93 PRO A O 1
ATOM 704 N N . GLY A 1 94 ? -13.765 4.207 12.736 1.00 88.56 94 GLY A N 1
ATOM 705 C CA . GLY A 1 94 ? -14.205 5.599 12.871 1.00 88.56 94 GLY A CA 1
ATOM 706 C C . GLY A 1 94 ? -13.156 6.678 12.552 1.00 88.56 94 GLY A C 1
ATOM 707 O O . GLY A 1 94 ? -13.428 7.861 12.764 1.00 88.56 94 GLY A O 1
ATOM 708 N N . LEU A 1 95 ? -11.962 6.320 12.059 1.00 91.06 95 LEU A N 1
ATOM 709 C CA . LEU A 1 95 ? -10.961 7.282 11.579 1.00 91.06 95 LEU A CA 1
ATOM 710 C C . LEU A 1 95 ? -10.913 7.335 10.048 1.00 91.06 95 LEU A C 1
ATOM 712 O O . LEU A 1 95 ? -11.289 6.398 9.356 1.00 91.06 95 LEU A O 1
ATOM 716 N N . THR A 1 96 ? -10.400 8.433 9.498 1.00 93.12 96 THR A N 1
ATOM 717 C CA . THR A 1 96 ? -10.036 8.504 8.077 1.00 93.12 96 THR A CA 1
ATOM 718 C C . THR A 1 96 ? -8.646 7.907 7.896 1.00 93.12 96 THR A C 1
ATOM 720 O O . THR A 1 96 ? -7.688 8.392 8.500 1.00 93.12 96 THR A O 1
ATOM 723 N N . ILE A 1 97 ? -8.517 6.869 7.076 1.00 93.44 97 ILE A N 1
ATOM 724 C CA . ILE A 1 97 ? -7.237 6.236 6.760 1.00 93.44 97 ILE A CA 1
ATOM 725 C C . ILE A 1 97 ? -6.786 6.685 5.379 1.00 93.44 97 ILE A C 1
ATOM 727 O O . ILE A 1 97 ? -7.492 6.494 4.394 1.00 93.44 97 ILE A O 1
ATOM 731 N N . THR A 1 98 ? -5.577 7.222 5.295 1.00 94.06 98 THR A N 1
ATOM 732 C CA . THR A 1 98 ? -4.928 7.553 4.029 1.00 94.06 98 THR A CA 1
ATOM 733 C C . THR A 1 98 ? -3.708 6.667 3.857 1.00 94.06 98 THR A C 1
ATOM 735 O O . THR A 1 98 ? -2.766 6.722 4.651 1.00 94.06 98 THR A O 1
ATOM 738 N N . ALA A 1 99 ? -3.730 5.852 2.810 1.00 92.50 99 ALA A N 1
ATOM 739 C CA . ALA A 1 99 ? -2.640 4.989 2.403 1.00 92.50 99 ALA A CA 1
ATOM 740 C C . ALA A 1 99 ? -1.964 5.567 1.158 1.00 92.50 99 ALA A C 1
ATOM 742 O O . ALA A 1 99 ? -2.600 5.773 0.125 1.00 92.50 99 ALA A O 1
ATOM 743 N N . ARG A 1 100 ? -0.660 5.825 1.253 1.00 93.88 100 ARG A N 1
ATOM 744 C CA . ARG A 1 100 ? 0.176 6.359 0.176 1.00 93.88 100 ARG A CA 1
ATOM 745 C C . ARG A 1 100 ? 1.291 5.385 -0.152 1.00 93.88 100 ARG A C 1
ATOM 747 O O . ARG A 1 100 ? 2.082 5.017 0.710 1.00 93.88 100 ARG A O 1
ATOM 754 N N . LEU A 1 101 ? 1.380 4.998 -1.413 1.00 92.62 101 LEU A N 1
ATOM 755 C CA . LEU A 1 101 ? 2.472 4.208 -1.956 1.00 92.62 101 LEU A CA 1
ATOM 756 C C . LEU A 1 101 ? 3.371 5.113 -2.792 1.00 92.62 101 LEU A C 1
ATOM 758 O O . LEU A 1 101 ? 2.951 5.664 -3.807 1.00 92.62 101 LEU A O 1
ATOM 762 N N . HIS A 1 102 ? 4.620 5.232 -2.366 1.00 92.56 102 HIS A N 1
ATOM 763 C CA . HIS A 1 102 ? 5.680 5.923 -3.082 1.00 92.56 102 HIS A CA 1
ATOM 764 C C . HIS A 1 102 ? 6.514 4.894 -3.836 1.00 92.56 102 HIS A C 1
ATOM 766 O O . HIS A 1 102 ? 7.089 3.992 -3.231 1.00 92.56 102 HIS A O 1
ATOM 772 N N . GLU A 1 103 ? 6.609 5.025 -5.150 1.00 90.75 103 GLU A N 1
ATOM 773 C CA . GLU A 1 103 ? 7.299 4.088 -6.031 1.00 90.75 103 GLU A CA 1
ATOM 774 C C . GLU A 1 103 ? 8.363 4.813 -6.850 1.00 90.75 103 GLU A C 1
ATOM 776 O O . GLU A 1 103 ? 8.144 5.918 -7.331 1.00 90.75 103 GLU A O 1
ATOM 781 N N . ARG A 1 104 ? 9.506 4.174 -7.096 1.00 88.31 104 ARG A N 1
ATOM 782 C CA . ARG A 1 104 ? 10.481 4.650 -8.088 1.00 88.31 104 ARG A CA 1
ATOM 783 C C . ARG A 1 104 ? 11.049 3.484 -8.874 1.00 88.31 104 ARG A C 1
ATOM 785 O O . ARG A 1 104 ? 11.280 2.407 -8.332 1.00 88.31 104 ARG A O 1
ATOM 792 N N . LEU A 1 105 ? 11.247 3.674 -10.177 1.00 81.94 105 LEU A N 1
ATOM 793 C CA . LEU A 1 105 ? 11.767 2.621 -11.061 1.00 81.94 105 LEU A CA 1
ATOM 794 C C . LEU A 1 105 ? 13.265 2.367 -10.859 1.00 81.94 105 LEU A C 1
ATOM 796 O O . LEU A 1 105 ? 13.737 1.272 -11.148 1.00 81.94 105 LEU A O 1
ATOM 800 N N . ARG A 1 106 ? 13.992 3.385 -10.396 1.00 79.38 106 ARG A N 1
ATOM 801 C CA . ARG A 1 106 ? 15.422 3.387 -10.071 1.00 79.38 106 ARG A CA 1
ATOM 802 C C . ARG A 1 106 ? 15.666 4.398 -8.954 1.00 79.38 106 ARG A C 1
ATOM 804 O O . ARG A 1 106 ? 14.798 5.227 -8.690 1.00 79.38 106 ARG A O 1
ATOM 811 N N . THR A 1 107 ? 16.825 4.342 -8.306 1.00 77.31 107 THR A N 1
ATOM 812 C CA . THR A 1 107 ? 17.175 5.238 -7.189 1.00 77.31 107 THR A CA 1
ATOM 813 C C . THR A 1 107 ? 17.098 6.722 -7.564 1.00 77.31 107 THR A C 1
ATOM 815 O O . THR A 1 107 ? 16.675 7.530 -6.739 1.00 77.31 107 THR A O 1
ATOM 818 N N . ASP A 1 108 ? 17.465 7.045 -8.803 1.00 78.50 108 ASP A N 1
ATOM 819 C CA . ASP A 1 108 ? 17.514 8.372 -9.426 1.00 78.50 108 ASP A CA 1
ATOM 820 C C . ASP A 1 108 ? 16.240 8.746 -10.206 1.00 78.50 108 ASP A C 1
ATOM 822 O O . ASP A 1 108 ? 16.112 9.870 -10.689 1.00 78.50 108 ASP A O 1
ATOM 826 N N . ALA A 1 109 ? 15.286 7.822 -10.342 1.00 82.38 109 ALA A N 1
ATOM 827 C CA . ALA A 1 109 ? 14.034 8.089 -11.036 1.00 82.38 109 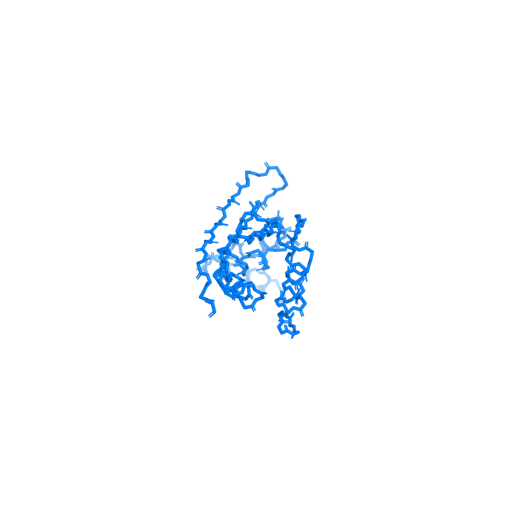ALA A CA 1
ATOM 828 C C . ALA A 1 109 ? 13.090 8.951 -10.184 1.00 82.38 109 ALA A C 1
ATOM 830 O O . ALA A 1 109 ? 13.110 8.895 -8.952 1.00 82.38 109 ALA A O 1
ATOM 831 N N . ALA A 1 110 ? 12.203 9.689 -10.856 1.00 86.25 110 ALA A N 1
ATOM 832 C CA . ALA A 1 110 ? 11.111 10.395 -10.196 1.00 86.25 110 ALA A CA 1
ATOM 833 C C . ALA A 1 110 ? 10.251 9.428 -9.363 1.00 86.25 110 ALA A C 1
ATOM 835 O O . ALA A 1 110 ? 10.000 8.287 -9.769 1.00 86.25 110 ALA A O 1
ATOM 836 N N . ILE A 1 111 ? 9.807 9.903 -8.199 1.00 89.44 111 ILE A N 1
ATOM 837 C CA . ILE A 1 111 ? 8.907 9.158 -7.321 1.00 89.44 111 ILE A CA 1
ATOM 838 C C . ILE A 1 111 ? 7.484 9.326 -7.855 1.00 89.44 111 ILE A C 1
ATOM 840 O O . ILE A 1 111 ? 6.980 10.442 -7.949 1.00 89.44 111 ILE A O 1
ATOM 844 N N . GLY A 1 112 ? 6.848 8.215 -8.215 1.00 89.94 112 GLY A N 1
ATOM 845 C CA . GLY A 1 112 ? 5.410 8.148 -8.432 1.00 89.94 112 GLY A CA 1
ATOM 846 C C . GLY A 1 112 ? 4.698 7.926 -7.103 1.00 89.94 112 GLY A C 1
ATOM 847 O O . GLY A 1 112 ? 5.142 7.112 -6.295 1.00 89.94 112 GLY A O 1
ATOM 848 N N . THR A 1 113 ? 3.590 8.625 -6.882 1.00 92.56 113 THR A N 1
ATOM 849 C CA . THR A 1 113 ? 2.771 8.460 -5.677 1.00 92.56 113 THR A CA 1
ATOM 850 C C . THR A 1 113 ? 1.385 7.980 -6.076 1.00 92.56 113 THR A C 1
ATOM 852 O O . THR A 1 113 ? 0.737 8.577 -6.931 1.00 92.56 113 THR A O 1
ATOM 855 N N . SER A 1 114 ? 0.944 6.884 -5.466 1.00 91.94 114 SER A N 1
ATOM 856 C CA . SER A 1 114 ? -0.441 6.414 -5.519 1.00 91.94 11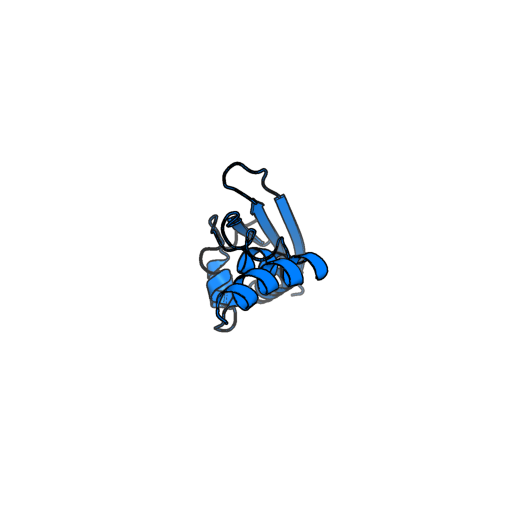4 SER A CA 1
ATOM 857 C C . SER A 1 114 ? -1.052 6.578 -4.136 1.00 91.94 114 SER A C 1
ATOM 859 O O . SER A 1 114 ? -0.428 6.201 -3.148 1.00 91.94 114 SER A O 1
ATOM 861 N N . GLU A 1 115 ? -2.249 7.140 -4.050 1.00 93.44 115 GLU A N 1
ATOM 862 C CA . GLU A 1 115 ? -2.911 7.439 -2.782 1.00 93.44 115 GLU A CA 1
ATOM 863 C C . GLU A 1 115 ? -4.342 6.920 -2.801 1.00 93.44 115 GLU A C 1
ATOM 865 O O . GLU A 1 115 ? -5.049 7.051 -3.801 1.00 93.44 115 GLU A O 1
ATOM 870 N N . VAL A 1 116 ? -4.762 6.344 -1.680 1.00 93.31 116 VAL A N 1
ATOM 871 C CA . VAL A 1 116 ? -6.148 5.977 -1.413 1.00 93.31 116 VAL A CA 1
ATOM 872 C C . VAL A 1 116 ? -6.508 6.496 -0.030 1.00 93.31 116 VAL A C 1
ATOM 874 O O . VAL A 1 116 ? -5.803 6.231 0.943 1.00 93.31 116 VAL A O 1
ATOM 877 N N . THR A 1 117 ? -7.622 7.214 0.054 1.00 93.44 117 THR A N 1
ATOM 878 C CA . THR A 1 117 ? -8.203 7.662 1.320 1.00 93.44 117 THR A CA 1
ATOM 879 C C . THR A 1 117 ? -9.529 6.953 1.525 1.00 93.44 117 THR A C 1
ATOM 881 O O . THR A 1 117 ? -10.383 6.965 0.640 1.00 93.44 117 THR A O 1
ATOM 884 N N . LEU A 1 118 ? -9.690 6.331 2.687 1.00 91.69 118 LEU A N 1
ATOM 885 C CA . LEU A 1 118 ? -10.887 5.617 3.097 1.00 91.69 118 LEU A CA 1
ATOM 886 C C . LEU A 1 118 ? -11.438 6.244 4.372 1.00 91.69 118 LEU A C 1
ATOM 888 O O . LEU A 1 118 ? -10.699 6.530 5.314 1.00 91.69 118 LEU A O 1
ATOM 892 N N . GLN A 1 119 ? -12.751 6.427 4.397 1.00 92.38 119 GLN A N 1
ATOM 893 C CA . GLN A 1 119 ? -13.477 6.740 5.616 1.00 92.38 119 GLN A CA 1
ATOM 894 C C . GLN A 1 119 ? -13.849 5.411 6.270 1.00 92.38 119 GLN A C 1
ATOM 896 O O . GLN A 1 119 ? -14.557 4.615 5.657 1.00 92.38 119 GLN A O 1
ATOM 901 N N . CYS A 1 120 ? -13.334 5.141 7.466 1.00 89.62 120 CYS A N 1
ATOM 902 C CA . CYS A 1 120 ? -13.664 3.910 8.166 1.00 89.62 120 CYS A CA 1
ATOM 903 C C . CYS A 1 120 ? -14.978 4.093 8.917 1.00 89.62 120 CYS A C 1
ATOM 905 O O . CYS A 1 120 ? -15.121 5.049 9.686 1.00 89.62 120 CYS A O 1
ATOM 907 N N . ASP A 1 121 ? -15.910 3.168 8.715 1.00 85.56 121 ASP A N 1
ATOM 908 C CA . ASP A 1 121 ? -17.115 3.110 9.531 1.00 85.56 121 ASP A CA 1
ATOM 909 C C . ASP A 1 121 ? -16.756 2.743 10.989 1.00 85.56 121 ASP A C 1
ATOM 911 O O . ASP A 1 121 ? -15.735 2.080 11.228 1.00 85.56 121 ASP A O 1
ATOM 915 N N . PRO A 1 122 ? -17.513 3.263 11.972 1.00 74.31 122 PRO A N 1
ATOM 916 C CA . PRO A 1 122 ? -17.291 3.015 13.395 1.00 74.31 122 PRO A CA 1
ATOM 917 C C . PRO A 1 122 ? -17.655 1.592 13.839 1.00 74.31 122 PRO A C 1
ATOM 919 O O . PRO A 1 122 ? -18.567 0.980 13.239 1.00 74.31 122 PRO A O 1
#

pLDDT: mean 77.21, std 15.43, range [43.12, 94.06]

Secondary structure (DSSP, 8-state):
--HHHHHHHHHHHHHTT-TTTTTSTTS---EEEEEEEETTEEE-HHHHHHHSPSSHHHHHHTTTTS-EE-HHHHHHHHHSHHHHHHHHHHHSTTSEEEEEEEEESSTTSPPEEEEEEEEPP-

Radius of gyration: 19.85 Å; chains: 1; bounding box: 41×46×48 Å

Sequence (122 aa):
MGVIVVLLLPLASWLDGSGQLAWTMFSRTGQYRLELTANGKPLNPTEVAAFAAPGPTSSVLAGADHFRHHDVARATLRRHLTDIGQLACSLRPGLTITARLHERLRTDAAIGTSEVTLQCDP

Foldseek 3Di:
DPPVVVVVVVVVCVVVVNNPVPVPPPDFQKKKAKWKDWQNHTDQLLVLLVQPDPDPLSVLSRVSNDIDGDPVSLVVCLVCVVVSQVSVCVVPAQTKMKMKMWMARDPPGDTDIDIDIDGGHD